Protein AF-A0A7J9XZF9-F1 (afdb_monomer_lite)

Sequence (138 aa):
MVGSVSACRDLGFVEVVVVLTISSGHSADYLTGAVAAGRENYYTSAVAAGEPPGRWYGRGAARLGLHGEVDSQVMAALYEHFLDPRDAAFGDPARWAEAPTLGHAGRRYQSEDEIYQAALGAEPDAGAERRAELRLEA

Foldseek 3Di:
DDDDDDDPDPPDDPPPPPQDDADADPDCCVVCVCQCVQPDPPDDDDDPGGDAFDFDDDPVCVVQVGGGGDDPLLSCLCRVLQFRSNDPCSVPPVCSVVGDGVHDDDDDDDDLVRQLVVVCVVVVVDDPVRSVVSSVVD

Radius of gyration: 24.39 Å; chains: 1; bounding box: 59×83×39 Å

pLDDT: mean 70.21, std 21.54, range [29.55, 95.62]

Secondary structure (DSSP, 8-state):
---------------------PPPPS-HHHHHHHHHTT---SS----SSPPPPPB--HHHHHHTT--SB--HHHHHHHHTS-B-TTSTTTT-GGGGGGSPBSSSPPP-PPPHHHHHHHHHHH-TT--HHHHHHHHHH-

Structure (mmCIF, N/CA/C/O backbone):
data_AF-A0A7J9XZF9-F1
#
_entry.id   AF-A0A7J9XZF9-F1
#
loop_
_atom_site.group_PDB
_atom_site.id
_atom_site.type_symbol
_atom_site.label_atom_id
_atom_site.label_alt_id
_atom_site.label_comp_id
_atom_site.label_asym_id
_atom_site.label_entity_id
_atom_site.label_seq_id
_atom_site.pdbx_PDB_ins_code
_atom_site.Cartn_x
_atom_site.Cartn_y
_atom_site.Cartn_z
_atom_site.occupancy
_atom_site.B_iso_or_equiv
_atom_site.auth_seq_id
_atom_site.auth_comp_id
_atom_site.auth_asym_id
_atom_site.auth_atom_id
_atom_site.pdbx_PDB_model_num
ATOM 1 N N . MET A 1 1 ? 32.513 -62.443 2.912 1.00 40.16 1 MET A N 1
ATOM 2 C CA . MET A 1 1 ? 33.383 -61.297 3.241 1.00 40.16 1 MET A CA 1
ATOM 3 C C . MET A 1 1 ? 33.482 -60.403 2.015 1.00 40.16 1 MET A C 1
ATOM 5 O O . MET A 1 1 ? 34.295 -60.699 1.163 1.00 40.16 1 MET A O 1
ATOM 9 N N . VAL A 1 2 ? 32.585 -59.421 1.889 1.00 37.00 2 VAL A N 1
ATOM 10 C CA . VAL A 1 2 ? 32.822 -58.009 1.518 1.00 37.00 2 VAL A CA 1
ATOM 11 C C . VAL A 1 2 ? 31.450 -57.335 1.465 1.00 37.00 2 VAL A C 1
ATOM 13 O O . VAL A 1 2 ? 30.577 -57.747 0.708 1.00 37.00 2 VAL A O 1
ATOM 16 N N . GLY A 1 3 ? 31.241 -56.364 2.352 1.00 29.55 3 GLY A N 1
ATOM 17 C CA . GLY A 1 3 ? 30.059 -55.514 2.359 1.00 29.55 3 GLY A CA 1
ATOM 18 C C . GLY A 1 3 ? 30.197 -54.375 1.353 1.00 29.55 3 GLY A C 1
ATOM 19 O O . GLY A 1 3 ? 31.303 -53.937 1.047 1.00 29.55 3 GLY A O 1
ATOM 20 N N . SER A 1 4 ? 29.062 -53.864 0.888 1.00 30.81 4 SER A N 1
ATOM 21 C CA . SER A 1 4 ? 28.971 -52.525 0.319 1.00 30.81 4 SER A CA 1
ATOM 22 C C . SER A 1 4 ? 27.698 -51.883 0.854 1.00 30.81 4 SER A C 1
ATOM 24 O O . SER A 1 4 ? 26.586 -52.256 0.490 1.00 30.81 4 SER A O 1
ATOM 26 N N . VAL A 1 5 ? 27.885 -50.972 1.805 1.00 35.41 5 VAL A N 1
ATOM 27 C CA . VAL A 1 5 ? 26.866 -50.028 2.255 1.00 35.41 5 VAL A CA 1
ATOM 28 C C . VAL A 1 5 ? 26.858 -48.913 1.216 1.00 35.41 5 VAL A C 1
ATOM 30 O O . VAL A 1 5 ? 27.825 -48.162 1.123 1.00 35.41 5 VAL A O 1
ATOM 33 N N . SER A 1 6 ? 25.794 -48.815 0.419 1.00 37.09 6 SER A N 1
ATOM 34 C CA . SER A 1 6 ? 25.558 -47.650 -0.434 1.00 37.09 6 SER A CA 1
ATOM 35 C C . SER A 1 6 ? 24.469 -46.803 0.210 1.00 37.09 6 SER A C 1
ATOM 37 O O . SER A 1 6 ? 23.284 -47.126 0.163 1.00 37.09 6 SER A O 1
ATOM 39 N N . ALA A 1 7 ? 24.909 -45.747 0.888 1.00 38.47 7 ALA A N 1
ATOM 40 C CA . ALA A 1 7 ? 24.057 -44.706 1.429 1.00 38.47 7 ALA A CA 1
ATOM 41 C C . ALA A 1 7 ? 23.523 -43.852 0.269 1.00 38.47 7 ALA A C 1
ATOM 43 O O . ALA A 1 7 ? 24.238 -42.998 -0.253 1.00 38.47 7 ALA A O 1
ATOM 44 N N . CYS A 1 8 ? 22.269 -44.067 -0.132 1.00 33.34 8 CYS A N 1
ATOM 45 C CA . CYS A 1 8 ? 21.554 -43.101 -0.959 1.00 33.34 8 CYS A CA 1
ATOM 46 C C . CYS A 1 8 ? 20.826 -42.140 -0.018 1.00 33.34 8 CYS A C 1
ATOM 48 O O . CYS A 1 8 ? 19.790 -42.441 0.562 1.00 33.34 8 CYS A O 1
ATOM 50 N N . ARG A 1 9 ? 21.502 -41.020 0.206 1.00 41.16 9 ARG A N 1
ATOM 51 C CA . ARG A 1 9 ? 21.155 -39.893 1.062 1.00 41.16 9 ARG A CA 1
ATOM 52 C C . ARG A 1 9 ? 19.819 -39.282 0.623 1.00 41.16 9 ARG A C 1
ATOM 54 O O . ARG A 1 9 ? 19.753 -38.686 -0.449 1.00 41.16 9 ARG A O 1
ATOM 61 N N . ASP A 1 10 ? 18.800 -39.408 1.472 1.00 39.22 10 ASP A N 1
ATOM 62 C CA . ASP A 1 10 ? 17.570 -38.612 1.431 1.00 39.22 10 ASP A CA 1
ATOM 63 C C . ASP A 1 10 ? 17.936 -37.121 1.461 1.00 39.22 10 ASP A C 1
ATOM 65 O O . ASP A 1 10 ? 18.289 -36.555 2.499 1.00 39.22 10 ASP A O 1
ATOM 69 N N . LEU A 1 11 ? 17.905 -36.471 0.299 1.00 43.31 11 LEU A N 1
ATOM 70 C CA . LEU A 1 11 ? 17.937 -35.018 0.207 1.00 43.31 11 LEU A CA 1
ATOM 71 C C . LEU A 1 11 ? 16.504 -34.524 0.383 1.00 43.31 11 LEU A C 1
ATOM 73 O O . LEU A 1 11 ? 15.761 -34.361 -0.581 1.00 43.31 11 LEU A O 1
ATOM 77 N N . GLY A 1 12 ? 16.131 -34.317 1.647 1.00 37.50 12 GLY A N 1
ATOM 78 C CA . GLY A 1 12 ? 14.919 -33.605 2.021 1.00 37.50 12 GLY A CA 1
ATOM 79 C C . GLY A 1 12 ? 14.898 -32.230 1.358 1.00 37.50 12 GLY A C 1
ATOM 80 O O . GLY A 1 12 ? 15.769 -31.390 1.594 1.00 37.50 12 GLY A O 1
ATOM 81 N N . PHE A 1 13 ? 13.904 -32.024 0.503 1.00 37.34 13 PHE A N 1
ATOM 82 C CA . PHE A 1 13 ? 13.544 -30.731 -0.049 1.00 37.34 13 PHE A CA 1
ATOM 83 C C . PHE A 1 13 ? 13.031 -29.875 1.114 1.00 37.34 13 PHE A C 1
ATOM 85 O O . PHE A 1 13 ? 11.895 -30.031 1.556 1.00 37.34 13 PHE A O 1
ATOM 92 N N . VAL A 1 14 ? 13.886 -29.023 1.682 1.00 37.69 14 VAL A N 1
ATOM 93 C CA . VAL A 1 14 ? 13.421 -28.000 2.620 1.00 37.69 14 VAL A CA 1
ATOM 94 C C . VAL A 1 14 ? 12.727 -26.947 1.771 1.00 37.69 14 VAL A C 1
ATOM 96 O O . VAL A 1 14 ? 13.377 -26.106 1.149 1.00 37.69 14 VAL A O 1
ATOM 99 N N . GLU A 1 15 ? 11.405 -27.035 1.695 1.00 42.75 15 GLU A N 1
ATOM 100 C CA . GLU A 1 15 ? 10.577 -25.956 1.185 1.00 42.75 15 GLU A CA 1
ATOM 101 C C . GLU A 1 15 ? 10.794 -24.746 2.100 1.00 42.75 15 GLU A C 1
ATOM 103 O O . GLU A 1 15 ? 10.305 -24.680 3.228 1.00 42.75 15 GLU A O 1
ATOM 108 N N . VAL A 1 16 ? 11.624 -23.805 1.650 1.00 40.88 16 VAL A N 1
ATOM 109 C CA . VAL A 1 16 ? 11.810 -22.538 2.350 1.00 40.88 16 VAL A CA 1
ATOM 110 C C . VAL A 1 16 ? 10.553 -21.716 2.101 1.00 40.88 16 VAL A C 1
ATOM 112 O O . VAL A 1 16 ? 10.472 -20.964 1.130 1.00 40.88 16 VAL A O 1
ATOM 115 N N . VAL A 1 17 ? 9.565 -21.868 2.982 1.00 40.59 17 VAL A N 1
ATOM 116 C CA . VAL A 1 17 ? 8.441 -20.939 3.078 1.00 40.59 17 VAL A CA 1
ATOM 117 C C . VAL A 1 17 ? 9.011 -19.617 3.578 1.00 40.59 17 VAL A C 1
ATOM 119 O O . VAL A 1 17 ? 9.233 -19.409 4.770 1.00 40.59 17 VAL A O 1
ATOM 122 N N . VAL A 1 18 ? 9.329 -18.726 2.642 1.00 43.00 18 VAL A N 1
ATOM 123 C CA . VAL A 1 18 ? 9.677 -17.346 2.971 1.00 43.00 18 VAL A CA 1
ATOM 124 C C . VAL A 1 18 ? 8.377 -16.659 3.374 1.00 43.00 18 VAL A C 1
ATOM 126 O O . VAL A 1 18 ? 7.573 -16.296 2.519 1.00 43.00 18 VAL A O 1
ATOM 129 N N . VAL A 1 19 ? 8.159 -16.502 4.678 1.00 48.56 19 VAL A N 1
ATOM 130 C CA . VAL A 1 19 ? 7.079 -15.656 5.193 1.00 48.56 19 VAL A CA 1
ATOM 131 C C . VAL A 1 19 ? 7.512 -14.206 4.991 1.00 48.56 19 VAL A C 1
ATOM 133 O O . VAL A 1 19 ? 8.344 -13.684 5.732 1.00 48.56 19 VAL A O 1
ATOM 136 N N . LEU A 1 20 ? 7.004 -13.582 3.929 1.00 46.97 20 LEU A N 1
ATOM 137 C CA . LEU A 1 20 ? 7.117 -12.144 3.709 1.00 46.97 20 LEU A CA 1
ATOM 138 C C . LEU A 1 20 ? 5.956 -11.460 4.433 1.00 46.97 20 LEU A C 1
ATOM 140 O O . LEU A 1 20 ? 4.799 -11.819 4.224 1.00 46.97 20 LEU A O 1
ATOM 144 N N . THR A 1 21 ? 6.276 -10.476 5.268 1.00 41.69 21 THR A N 1
ATOM 145 C CA . THR A 1 21 ? 5.291 -9.612 5.926 1.00 41.69 21 THR A CA 1
ATOM 146 C C . THR A 1 21 ? 5.485 -8.202 5.395 1.00 41.69 21 THR A C 1
ATOM 148 O O . THR A 1 21 ? 6.565 -7.631 5.550 1.00 41.69 21 THR A O 1
ATOM 151 N N . ILE A 1 22 ? 4.453 -7.648 4.765 1.00 52.31 22 ILE A N 1
ATOM 152 C CA . ILE A 1 22 ? 4.395 -6.236 4.386 1.00 52.31 22 ILE A CA 1
ATOM 153 C C . ILE A 1 22 ? 3.518 -5.537 5.426 1.00 52.31 22 ILE A C 1
ATOM 155 O O . ILE A 1 22 ? 2.395 -5.964 5.683 1.00 52.31 22 ILE A O 1
ATOM 159 N N . SER A 1 23 ? 4.050 -4.490 6.051 1.00 42.62 23 SER A N 1
ATOM 160 C CA . SER A 1 23 ? 3.309 -3.642 6.989 1.00 42.62 23 SER A CA 1
ATOM 161 C C . SER A 1 23 ? 2.883 -2.361 6.280 1.00 42.62 23 SER A C 1
ATOM 163 O O . SER A 1 23 ? 3.685 -1.774 5.555 1.00 42.62 23 SER A O 1
ATOM 165 N N . SER A 1 24 ? 1.654 -1.904 6.513 1.00 46.62 24 SER A N 1
ATOM 166 C CA . SER A 1 24 ? 1.180 -0.603 6.034 1.00 46.62 24 SER A CA 1
ATOM 167 C C . SER A 1 24 ? 1.862 0.539 6.801 1.00 46.62 24 SER A C 1
ATOM 169 O O . SER A 1 24 ? 1.830 0.563 8.033 1.00 46.62 24 SER A O 1
ATOM 171 N N . GLY A 1 25 ? 2.459 1.488 6.080 1.00 49.25 25 GLY A N 1
ATOM 172 C CA . GLY A 1 25 ? 2.651 2.867 6.550 1.00 49.25 25 GLY A CA 1
ATOM 173 C C . GLY A 1 25 ? 1.472 3.732 6.093 1.00 49.25 25 GLY A C 1
ATOM 174 O O . GLY A 1 25 ? 0.704 3.276 5.247 1.00 49.25 25 GLY A O 1
ATOM 175 N N . HIS A 1 26 ? 1.304 4.938 6.656 1.00 46.56 26 HIS A N 1
ATOM 176 C CA . HIS A 1 26 ? 0.289 5.913 6.211 1.0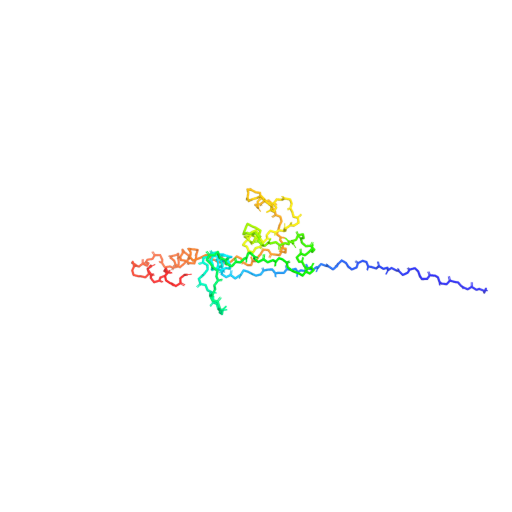0 46.56 26 HIS A CA 1
ATOM 177 C C . HIS A 1 26 ? 0.245 5.958 4.678 1.00 46.56 26 HIS A C 1
ATOM 179 O O . HIS A 1 26 ? 1.314 6.121 4.102 1.00 46.56 26 HIS A O 1
ATOM 185 N N . SER A 1 27 ? -0.950 5.718 4.111 1.00 48.53 27 SER A N 1
ATOM 186 C CA . SER A 1 27 ? -1.357 5.662 2.687 1.00 48.53 27 SER A CA 1
ATOM 187 C C . SER A 1 27 ? -0.243 5.636 1.624 1.00 48.53 27 SER A C 1
ATOM 189 O O . SER A 1 27 ? 0.661 6.467 1.626 1.00 48.53 27 SER A O 1
ATOM 191 N N . ALA A 1 28 ? -0.331 4.765 0.607 1.00 53.59 28 ALA A N 1
ATOM 192 C CA . ALA A 1 28 ? 0.653 4.795 -0.486 1.00 53.59 28 ALA A CA 1
ATOM 193 C C . ALA A 1 28 ? 0.691 6.169 -1.193 1.00 53.59 28 ALA A C 1
ATOM 195 O O . ALA A 1 28 ? 1.744 6.561 -1.694 1.00 53.59 28 ALA A O 1
ATOM 196 N N . ASP A 1 29 ? -0.402 6.936 -1.113 1.00 53.88 29 ASP A N 1
ATOM 197 C CA . ASP A 1 29 ? -0.494 8.358 -1.471 1.00 53.88 29 ASP A CA 1
ATOM 198 C C . ASP A 1 29 ? 0.559 9.263 -0.810 1.00 53.88 29 ASP A C 1
ATOM 200 O O . ASP A 1 29 ? 0.971 10.250 -1.413 1.00 53.88 29 ASP A O 1
ATOM 204 N N . TYR A 1 30 ? 1.060 8.956 0.388 1.00 45.75 30 TYR A N 1
ATOM 205 C CA . TYR A 1 30 ? 2.180 9.702 0.971 1.00 45.75 30 TYR A CA 1
ATOM 206 C C . TYR A 1 30 ? 3.486 9.482 0.182 1.00 45.75 30 TYR A C 1
ATOM 208 O O . TYR A 1 30 ? 4.294 10.398 0.043 1.00 45.75 30 TYR A O 1
ATOM 216 N N . LEU A 1 31 ? 3.674 8.291 -0.401 1.00 52.25 31 LEU A N 1
ATOM 217 C CA . LEU A 1 31 ? 4.844 7.946 -1.218 1.00 52.25 31 LEU A CA 1
ATOM 218 C C . LEU A 1 31 ? 4.679 8.326 -2.694 1.00 52.25 31 LEU A C 1
ATOM 220 O O . LEU A 1 31 ? 5.668 8.642 -3.348 1.00 52.25 31 LEU A O 1
ATOM 224 N N . THR A 1 32 ? 3.463 8.297 -3.239 1.00 55.59 32 THR A N 1
ATOM 225 C CA . THR A 1 32 ? 3.196 8.613 -4.653 1.00 55.59 32 THR A CA 1
ATOM 226 C C . THR A 1 32 ? 2.733 10.053 -4.852 1.00 55.59 32 THR A C 1
ATOM 228 O O . THR A 1 32 ? 3.136 10.684 -5.824 1.00 55.59 32 THR A O 1
ATOM 231 N N . GLY A 1 33 ? 1.956 10.618 -3.930 1.00 50.12 33 GLY A N 1
ATOM 232 C CA . GLY A 1 33 ? 1.429 11.982 -3.992 1.00 50.12 33 GLY A CA 1
ATOM 233 C C . GLY A 1 33 ? 2.488 13.056 -3.742 1.00 50.12 33 GLY A C 1
ATOM 234 O O . GLY A 1 33 ? 2.530 14.049 -4.469 1.00 50.12 33 GLY A O 1
ATOM 235 N N . ALA A 1 34 ? 3.404 12.843 -2.789 1.00 47.78 34 ALA A N 1
ATOM 23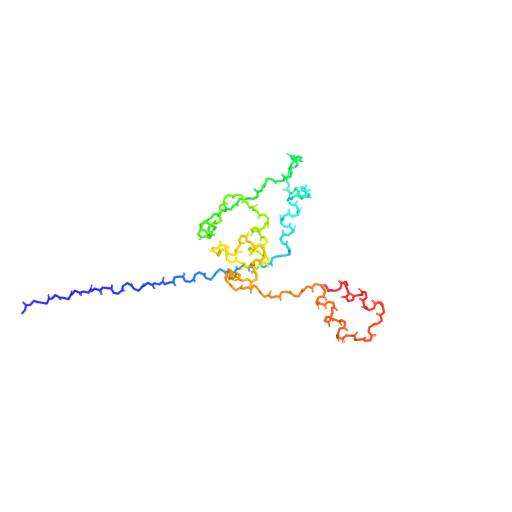6 C CA . ALA A 1 34 ? 4.522 13.765 -2.544 1.00 47.78 34 ALA A CA 1
ATOM 237 C C . ALA A 1 34 ? 5.532 13.788 -3.712 1.00 47.78 34 ALA A C 1
ATOM 239 O O . ALA A 1 34 ? 6.081 14.842 -4.048 1.00 47.78 34 ALA A O 1
ATOM 240 N N . VAL A 1 35 ? 5.715 12.639 -4.375 1.00 47.75 35 VAL A N 1
ATOM 241 C CA . VAL A 1 35 ? 6.611 12.441 -5.528 1.00 47.75 35 VAL A CA 1
ATOM 242 C C . VAL A 1 35 ? 5.970 12.959 -6.825 1.00 47.75 35 VAL A C 1
ATOM 244 O O . VAL A 1 35 ? 6.625 13.658 -7.597 1.00 47.75 35 VAL A O 1
ATOM 247 N N . ALA A 1 36 ? 4.670 12.721 -7.034 1.00 45.44 36 ALA A N 1
ATOM 248 C CA . ALA A 1 36 ? 3.934 13.204 -8.205 1.00 45.44 36 ALA A CA 1
ATOM 249 C C . ALA A 1 36 ? 3.713 14.728 -8.193 1.00 45.44 36 ALA A C 1
ATOM 251 O O . ALA A 1 36 ? 3.665 15.348 -9.255 1.00 45.44 36 ALA A O 1
ATOM 252 N N . ALA A 1 37 ? 3.608 15.344 -7.009 1.00 45.81 37 ALA A N 1
ATOM 253 C CA . ALA A 1 37 ? 3.403 16.786 -6.854 1.00 45.81 37 ALA A CA 1
ATOM 254 C C . ALA A 1 37 ? 4.699 17.594 -6.627 1.00 45.81 37 ALA A C 1
ATOM 256 O O . ALA A 1 37 ? 4.626 18.812 -6.452 1.00 45.81 37 ALA A O 1
ATOM 257 N N . GLY A 1 38 ? 5.875 16.949 -6.621 1.00 48.03 38 GLY A N 1
ATOM 258 C CA . GLY A 1 38 ? 7.183 17.618 -6.559 1.00 48.03 38 GLY A CA 1
ATOM 259 C C . GLY A 1 38 ? 7.391 18.519 -5.337 1.00 48.03 38 GLY A C 1
ATOM 260 O O . GLY A 1 38 ? 8.067 19.545 -5.443 1.00 48.03 38 GLY A O 1
ATOM 261 N N . ARG A 1 39 ? 6.772 18.201 -4.190 1.00 43.84 39 ARG A N 1
ATOM 262 C CA . ARG A 1 39 ? 6.688 19.140 -3.058 1.00 43.84 39 ARG A CA 1
ATOM 263 C C . ARG A 1 39 ? 7.525 18.806 -1.831 1.00 43.84 39 ARG A C 1
ATOM 265 O O . ARG A 1 39 ? 7.469 19.574 -0.876 1.00 43.84 39 ARG A O 1
ATOM 272 N N . GLU A 1 40 ? 8.364 17.772 -1.877 1.00 46.12 40 GLU A N 1
ATOM 273 C CA . GLU A 1 40 ? 9.287 17.443 -0.781 1.00 46.12 40 GLU A CA 1
ATOM 274 C C . GLU A 1 40 ? 10.697 17.122 -1.302 1.00 46.12 40 GLU A C 1
ATOM 276 O O . GLU A 1 40 ? 11.197 16.006 -1.208 1.00 46.12 40 GLU A O 1
ATOM 281 N N . ASN A 1 41 ? 11.361 18.148 -1.843 1.00 42.28 41 ASN A N 1
ATOM 282 C CA . ASN A 1 41 ? 12.795 18.125 -2.138 1.00 42.28 41 ASN A CA 1
ATOM 283 C C . ASN A 1 41 ? 13.597 18.222 -0.833 1.00 42.28 41 ASN A C 1
ATOM 285 O O . ASN A 1 41 ? 14.072 19.302 -0.463 1.00 42.28 41 ASN A O 1
ATOM 289 N N . TYR A 1 42 ? 13.801 17.106 -0.138 1.00 46.44 42 TYR A N 1
ATOM 290 C CA . TYR A 1 42 ? 14.916 17.028 0.801 1.00 46.44 42 TYR A CA 1
ATOM 291 C C . TYR A 1 42 ? 16.202 16.866 -0.018 1.00 46.44 42 TYR A C 1
ATOM 293 O O . TYR A 1 42 ? 16.630 15.760 -0.325 1.00 46.44 42 TYR A O 1
ATOM 301 N N . TYR A 1 43 ? 16.785 18.026 -0.345 1.00 38.59 43 TYR A N 1
ATOM 302 C CA . TYR A 1 43 ? 18.024 18.284 -1.090 1.00 38.59 43 TYR A CA 1
ATOM 303 C C . TYR A 1 43 ? 17.870 18.378 -2.623 1.00 38.59 43 TYR A C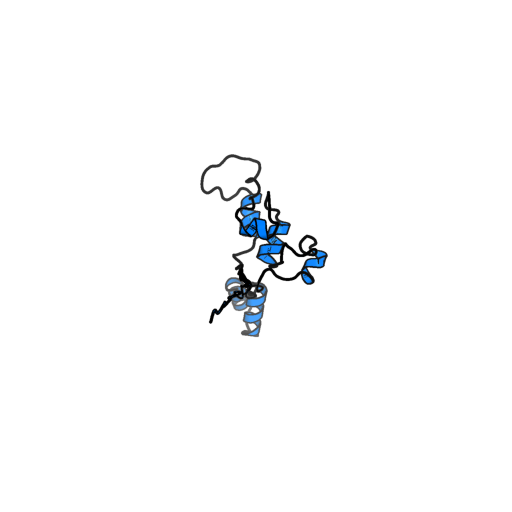 1
ATOM 305 O O . TYR A 1 43 ? 17.713 17.392 -3.326 1.00 38.59 43 TYR A O 1
ATOM 313 N N . THR A 1 44 ? 18.031 19.608 -3.129 1.00 42.53 44 THR A N 1
ATOM 314 C CA . THR A 1 44 ? 18.184 20.043 -4.538 1.00 42.53 44 THR A CA 1
ATOM 315 C C . THR A 1 44 ? 16.947 20.089 -5.443 1.00 42.53 44 THR A C 1
ATOM 317 O O . THR A 1 44 ? 16.593 19.153 -6.141 1.00 42.53 44 THR A O 1
ATOM 320 N N . SER A 1 45 ? 16.375 21.291 -5.531 1.00 45.12 45 SER A N 1
ATOM 321 C CA . SER A 1 45 ? 15.498 21.750 -6.607 1.00 45.12 45 SER A CA 1
ATOM 322 C C . SER A 1 45 ? 16.197 21.703 -7.973 1.00 45.12 45 SER A C 1
ATOM 324 O O . SER A 1 45 ? 17.200 22.396 -8.137 1.00 45.12 45 SER A O 1
ATOM 326 N N . ALA A 1 46 ? 15.640 20.969 -8.946 1.00 44.62 46 ALA A N 1
ATOM 327 C CA . ALA A 1 46 ? 15.442 21.416 -10.339 1.00 44.62 46 ALA A CA 1
ATOM 328 C C . ALA A 1 46 ? 14.966 20.276 -11.263 1.00 44.62 46 ALA A C 1
ATOM 330 O O . ALA A 1 46 ? 15.751 19.753 -12.048 1.00 44.62 46 ALA A O 1
ATOM 331 N N . VAL A 1 47 ? 13.664 19.982 -11.283 1.00 41.72 47 VAL A N 1
ATOM 332 C CA . VAL A 1 47 ? 12.985 19.609 -12.535 1.00 41.72 47 VAL A CA 1
ATOM 333 C C . VAL A 1 47 ? 11.502 19.974 -12.443 1.00 41.72 47 VAL A C 1
ATOM 335 O O . VAL A 1 47 ? 10.831 19.691 -11.461 1.00 41.72 47 VAL A O 1
ATOM 338 N N . ALA A 1 48 ? 11.004 20.678 -13.462 1.00 46.44 48 ALA A N 1
ATOM 339 C CA . ALA A 1 48 ? 9.594 21.057 -13.611 1.00 46.44 48 ALA A CA 1
ATOM 340 C C . ALA A 1 48 ? 8.704 19.881 -14.071 1.00 46.44 48 ALA A C 1
ATOM 342 O O . ALA A 1 48 ? 7.488 20.020 -14.170 1.00 46.44 48 ALA A O 1
ATOM 343 N N . ALA A 1 49 ? 9.317 18.734 -14.363 1.00 53.53 49 ALA A N 1
ATOM 344 C CA . ALA A 1 49 ? 8.671 17.435 -14.413 1.00 53.53 49 ALA A CA 1
ATOM 345 C C . ALA A 1 49 ? 8.912 16.799 -13.041 1.00 53.53 49 ALA A C 1
ATOM 347 O O . ALA A 1 49 ? 10.048 16.845 -12.584 1.00 53.53 49 ALA A O 1
ATOM 348 N N . GLY A 1 50 ? 7.885 16.283 -12.365 1.00 57.41 50 GLY A N 1
ATOM 349 C CA . GLY A 1 50 ? 8.050 15.630 -11.061 1.00 57.41 50 GLY A CA 1
ATOM 350 C C . GLY A 1 50 ? 9.175 14.584 -11.043 1.00 57.41 50 GLY A C 1
ATOM 351 O O . GLY A 1 50 ? 9.692 14.185 -12.089 1.00 57.41 50 GLY A O 1
ATOM 352 N N . GLU A 1 51 ? 9.561 14.153 -9.845 1.00 56.81 51 GLU A N 1
ATOM 353 C CA . GLU A 1 51 ? 10.591 13.126 -9.666 1.00 56.81 51 GLU A CA 1
ATOM 354 C C . GLU A 1 51 ? 10.322 11.917 -10.588 1.00 56.81 51 GLU A C 1
ATOM 356 O O . GLU A 1 51 ? 9.168 11.488 -10.722 1.00 56.81 51 GLU A O 1
ATOM 361 N N . PRO A 1 52 ? 11.353 11.375 -11.267 1.00 65.19 52 PRO A N 1
ATOM 362 C CA . PRO A 1 52 ? 11.174 10.220 -12.134 1.00 65.19 52 PRO A CA 1
ATOM 363 C C . PRO A 1 52 ? 10.594 9.045 -11.334 1.00 65.19 52 PRO A C 1
ATOM 365 O O . PRO A 1 52 ? 10.896 8.902 -10.145 1.00 65.19 52 PRO A O 1
ATOM 368 N N . PRO A 1 53 ? 9.788 8.171 -11.968 1.00 76.19 53 PRO A N 1
ATOM 369 C CA . PRO A 1 53 ? 9.187 7.047 -11.270 1.00 76.19 53 PRO A CA 1
ATOM 370 C C . PRO A 1 53 ? 10.272 6.187 -10.621 1.00 76.19 53 PRO A C 1
ATOM 372 O O . PRO A 1 53 ? 11.341 5.939 -11.197 1.00 76.19 53 PRO A O 1
ATOM 375 N N . GLY A 1 54 ? 9.979 5.719 -9.406 1.00 83.94 54 GLY A N 1
ATOM 376 C CA . GLY A 1 54 ? 10.836 4.776 -8.699 1.00 83.94 54 GLY A CA 1
ATOM 377 C C . GLY A 1 54 ? 11.104 3.530 -9.545 1.00 83.94 54 GLY A C 1
ATOM 378 O O . GLY A 1 54 ? 10.423 3.263 -10.533 1.00 83.94 54 GLY A O 1
ATOM 379 N N . ARG A 1 55 ? 12.105 2.734 -9.168 1.00 92.00 55 ARG A N 1
ATOM 380 C CA . ARG A 1 55 ? 12.413 1.473 -9.857 1.00 92.00 55 ARG A CA 1
ATOM 381 C C . ARG A 1 55 ? 12.415 0.303 -8.888 1.00 92.00 55 ARG A C 1
ATOM 383 O O . ARG A 1 55 ? 12.850 0.437 -7.745 1.00 92.00 55 ARG A O 1
ATOM 390 N N . TRP A 1 56 ? 11.970 -0.852 -9.370 1.00 91.31 56 TRP A N 1
ATOM 391 C CA . TRP A 1 56 ? 12.034 -2.102 -8.623 1.00 91.31 56 TRP A CA 1
ATOM 392 C C . TRP A 1 56 ? 13.469 -2.628 -8.576 1.00 91.31 56 TRP A C 1
ATOM 394 O O . TRP A 1 56 ? 14.117 -2.804 -9.609 1.00 91.31 56 TRP A O 1
ATOM 404 N N . TYR A 1 57 ? 13.954 -2.929 -7.370 1.00 89.56 57 TYR A N 1
ATOM 405 C CA . TYR A 1 57 ? 15.297 -3.463 -7.152 1.00 89.56 57 TYR A CA 1
ATOM 406 C C . TYR A 1 57 ? 15.297 -4.685 -6.234 1.00 89.56 57 TYR A C 1
ATOM 408 O O . TYR A 1 57 ? 14.424 -4.888 -5.392 1.00 89.56 57 TYR A O 1
ATOM 416 N N . GLY A 1 58 ? 16.356 -5.484 -6.371 1.00 89.81 58 GLY A N 1
ATOM 417 C CA . GLY A 1 58 ? 16.636 -6.617 -5.501 1.00 89.81 58 GLY A CA 1
ATOM 418 C C . GLY A 1 58 ? 16.042 -7.940 -5.982 1.00 89.81 58 GLY A C 1
ATOM 419 O O . GLY A 1 58 ? 15.139 -8.018 -6.812 1.00 89.81 58 GLY A O 1
ATOM 420 N N . ARG A 1 59 ? 16.580 -9.032 -5.428 1.00 90.44 59 ARG A N 1
ATOM 421 C CA . ARG A 1 59 ? 16.186 -10.401 -5.803 1.00 90.44 59 ARG A CA 1
ATOM 422 C C . ARG A 1 59 ? 14.746 -10.738 -5.409 1.00 90.44 59 ARG A C 1
ATOM 424 O O . ARG A 1 59 ? 14.156 -11.610 -6.033 1.00 90.44 59 ARG A O 1
ATOM 431 N N . GLY A 1 60 ? 14.203 -10.073 -4.387 1.00 85.94 60 GLY A N 1
ATOM 432 C CA . GLY A 1 60 ? 12.808 -10.227 -3.970 1.00 85.94 60 GLY A CA 1
ATOM 433 C C . GLY A 1 60 ? 11.839 -9.719 -5.036 1.00 85.94 60 GLY A C 1
ATOM 434 O O . GLY A 1 60 ? 10.997 -10.487 -5.484 1.00 85.94 60 GLY A O 1
ATOM 435 N N . ALA A 1 61 ? 12.040 -8.487 -5.516 1.00 90.44 61 ALA A N 1
ATOM 436 C CA . ALA A 1 61 ? 11.251 -7.910 -6.604 1.00 90.44 61 ALA A CA 1
ATOM 437 C C . ALA A 1 61 ? 11.301 -8.793 -7.860 1.00 90.44 61 ALA A C 1
ATOM 439 O O . ALA A 1 61 ? 10.264 -9.194 -8.378 1.00 90.44 61 ALA A O 1
ATOM 440 N N . ALA A 1 62 ? 12.501 -9.230 -8.254 1.00 90.81 62 ALA A N 1
ATOM 441 C CA . ALA A 1 62 ? 12.658 -10.109 -9.409 1.00 90.81 62 ALA A CA 1
ATOM 442 C C . ALA A 1 62 ? 11.936 -11.463 -9.260 1.00 90.81 62 ALA A C 1
ATOM 444 O O . ALA A 1 62 ? 11.383 -11.977 -10.226 1.00 90.81 62 ALA A O 1
ATOM 445 N N . ARG A 1 63 ? 11.913 -12.053 -8.057 1.00 91.12 63 ARG A N 1
ATOM 446 C CA . ARG A 1 63 ? 11.177 -13.305 -7.792 1.00 91.12 63 ARG A CA 1
ATOM 447 C C . ARG A 1 63 ? 9.659 -13.132 -7.829 1.00 91.12 63 ARG A C 1
ATOM 449 O O . ARG A 1 63 ? 8.954 -14.110 -8.049 1.00 91.12 63 ARG A O 1
ATOM 456 N N . LEU A 1 64 ? 9.179 -11.917 -7.593 1.00 91.00 64 LEU A N 1
ATOM 457 C CA . LEU A 1 64 ? 7.770 -11.543 -7.642 1.00 91.00 64 LEU A CA 1
ATOM 458 C C . LEU A 1 64 ? 7.341 -11.031 -9.027 1.00 91.00 64 LEU A C 1
ATOM 460 O O . LEU A 1 64 ? 6.197 -10.632 -9.187 1.00 91.00 64 LEU A O 1
ATOM 464 N N . GLY A 1 65 ? 8.239 -11.038 -10.021 1.00 93.06 65 GLY A N 1
ATOM 465 C CA . GLY A 1 65 ? 7.961 -10.515 -11.363 1.00 93.06 65 GLY A CA 1
ATOM 466 C C . GLY A 1 65 ? 7.938 -8.985 -11.447 1.00 93.06 65 GLY A C 1
ATOM 467 O O . GLY A 1 65 ? 7.501 -8.433 -12.452 1.00 93.06 65 GLY A O 1
ATOM 468 N N . LEU A 1 66 ? 8.418 -8.291 -10.412 1.00 93.12 66 LEU A N 1
ATOM 469 C CA . LEU A 1 66 ? 8.458 -6.833 -10.348 1.00 93.12 66 LEU A CA 1
ATOM 470 C C . LEU A 1 66 ? 9.776 -6.323 -10.934 1.00 93.12 66 LEU A C 1
ATOM 472 O O . LEU A 1 66 ? 10.864 -6.595 -10.411 1.00 93.12 66 LEU A O 1
ATOM 476 N N . HIS A 1 67 ? 9.673 -5.572 -12.028 1.00 93.50 67 HIS A N 1
ATOM 477 C CA . HIS A 1 67 ? 10.810 -5.070 -12.790 1.00 93.50 67 HIS A CA 1
ATOM 478 C C . HIS A 1 67 ? 10.535 -3.670 -13.328 1.00 93.50 67 HIS A C 1
ATOM 480 O O . HIS A 1 67 ? 9.392 -3.297 -13.562 1.00 93.50 67 HIS A O 1
ATOM 486 N N . GLY A 1 68 ? 11.604 -2.925 -13.603 1.00 92.06 68 GLY A N 1
ATOM 487 C CA . GLY A 1 68 ? 11.489 -1.637 -14.275 1.00 92.06 68 GLY A CA 1
ATOM 488 C C . GLY A 1 68 ? 10.947 -0.551 -13.356 1.00 92.06 68 GLY A C 1
ATOM 489 O O . GLY A 1 68 ? 11.369 -0.449 -12.205 1.00 92.06 68 GLY A O 1
ATOM 490 N N . GLU A 1 69 ? 10.093 0.301 -13.910 1.00 93.12 69 GLU A N 1
ATOM 491 C CA . GLU A 1 69 ? 9.525 1.454 -13.215 1.00 93.12 69 GLU A CA 1
ATOM 492 C C . GLU A 1 69 ? 8.361 1.038 -12.315 1.00 93.12 69 GLU A C 1
ATOM 494 O O . GLU A 1 69 ? 7.648 0.068 -12.575 1.00 93.12 69 GLU A O 1
ATOM 499 N N . VAL A 1 70 ? 8.217 1.759 -11.211 1.00 86.00 70 VAL A N 1
ATOM 500 C CA . VAL A 1 70 ? 7.154 1.578 -10.236 1.00 86.00 70 VAL A CA 1
ATOM 501 C C . VAL A 1 70 ? 5.904 2.265 -10.769 1.00 86.00 70 VAL A C 1
ATOM 503 O O . VAL A 1 70 ? 5.866 3.485 -10.908 1.00 86.00 70 VAL A O 1
ATOM 506 N N . ASP A 1 71 ? 4.891 1.458 -11.056 1.00 87.81 71 ASP A N 1
ATOM 507 C CA . ASP A 1 71 ? 3.560 1.909 -11.439 1.00 87.81 71 ASP A CA 1
ATOM 508 C C . ASP A 1 71 ? 2.675 2.114 -10.195 1.00 87.81 71 ASP A C 1
ATOM 510 O O . ASP A 1 71 ? 2.770 1.361 -9.219 1.00 87.81 71 ASP A O 1
ATOM 514 N N . SER A 1 72 ? 1.817 3.137 -10.211 1.00 82.62 72 SER A N 1
ATOM 515 C CA . SER A 1 72 ? 0.981 3.495 -9.058 1.00 82.62 72 SER A CA 1
ATOM 516 C C . SER A 1 72 ? -0.085 2.444 -8.742 1.00 82.62 72 SER A C 1
ATOM 518 O O . SER A 1 72 ? -0.341 2.187 -7.566 1.00 82.62 72 SER A O 1
ATOM 520 N N . GLN A 1 73 ? -0.661 1.782 -9.750 1.00 87.44 73 GLN A N 1
ATOM 521 C CA . GLN A 1 73 ? -1.614 0.692 -9.537 1.00 87.44 73 GLN A CA 1
ATOM 522 C C . GLN A 1 73 ? -0.909 -0.516 -8.918 1.00 87.44 73 GLN A C 1
ATOM 524 O O . GLN A 1 73 ? -1.430 -1.117 -7.981 1.00 87.44 73 GLN A O 1
ATOM 529 N N . VAL A 1 74 ? 0.290 -0.851 -9.402 1.00 89.31 74 VAL A N 1
ATOM 530 C CA . VAL A 1 74 ? 1.111 -1.930 -8.825 1.00 89.31 74 VAL A CA 1
ATOM 531 C C . VAL A 1 74 ? 1.455 -1.631 -7.362 1.00 89.31 74 VAL A C 1
ATOM 533 O O . VAL A 1 74 ? 1.414 -2.533 -6.525 1.00 89.31 74 VAL A O 1
ATOM 536 N N . MET A 1 75 ? 1.749 -0.369 -7.031 1.00 85.56 75 MET A N 1
ATOM 537 C CA . MET A 1 75 ? 1.981 0.059 -5.648 1.00 85.56 75 MET A CA 1
ATOM 538 C C . MET A 1 75 ? 0.744 -0.105 -4.768 1.00 85.56 75 MET A C 1
ATOM 540 O O . MET A 1 75 ? 0.859 -0.689 -3.691 1.00 85.56 75 MET A O 1
ATOM 544 N N . ALA A 1 76 ? -0.423 0.354 -5.224 1.00 85.12 76 ALA A N 1
ATOM 545 C CA . ALA A 1 76 ? -1.677 0.201 -4.486 1.00 85.12 76 ALA A CA 1
ATOM 546 C C . ALA A 1 76 ? -2.023 -1.284 -4.272 1.00 85.12 76 ALA A C 1
ATOM 548 O O . ALA A 1 76 ? -2.282 -1.721 -3.150 1.00 85.12 76 ALA A O 1
ATOM 549 N N . ALA A 1 77 ? -1.918 -2.100 -5.325 1.00 89.31 77 ALA A N 1
ATOM 550 C CA . ALA A 1 77 ? -2.160 -3.538 -5.259 1.00 89.31 77 ALA A CA 1
ATOM 551 C C . ALA A 1 77 ? -1.276 -4.237 -4.207 1.00 89.31 77 ALA A C 1
ATOM 553 O O . ALA A 1 77 ? -1.764 -5.065 -3.440 1.00 89.31 77 ALA A O 1
ATOM 554 N N . LEU A 1 78 ? 0.016 -3.892 -4.134 1.00 89.06 78 LEU A N 1
ATOM 555 C CA . LEU A 1 78 ? 0.968 -4.514 -3.205 1.00 89.06 78 LEU A CA 1
ATOM 556 C C . LEU A 1 78 ? 0.862 -4.004 -1.770 1.00 89.06 78 LEU A C 1
ATOM 558 O O . LEU A 1 78 ? 0.943 -4.800 -0.836 1.00 89.06 78 LEU A O 1
ATOM 562 N N . TYR A 1 79 ? 0.759 -2.690 -1.583 1.00 81.06 79 TYR A N 1
ATOM 563 C CA . TYR A 1 79 ? 0.933 -2.068 -0.268 1.00 81.06 79 TYR A CA 1
ATOM 564 C C . TYR A 1 79 ? -0.380 -1.704 0.420 1.00 81.06 79 TYR A C 1
ATOM 566 O O . TYR A 1 79 ? -0.400 -1.620 1.647 1.00 81.06 79 TYR A O 1
ATOM 574 N N . GLU A 1 80 ? -1.464 -1.529 -0.334 1.00 82.44 80 GLU A N 1
ATOM 575 C CA . GLU A 1 80 ? -2.789 -1.241 0.227 1.00 82.44 80 GLU A CA 1
ATOM 576 C C . GLU A 1 80 ? -3.653 -2.502 0.271 1.00 82.44 80 GLU A C 1
ATOM 578 O O . GLU A 1 80 ? -4.300 -2.785 1.278 1.00 82.44 80 GLU A O 1
ATOM 583 N N . HIS A 1 81 ? -3.616 -3.296 -0.802 1.00 84.38 81 HIS A N 1
ATOM 584 C CA . HIS A 1 81 ? -4.440 -4.499 -0.935 1.00 84.38 81 HIS A CA 1
ATOM 585 C C . HIS A 1 81 ? -3.696 -5.803 -0.626 1.00 84.38 81 HIS A C 1
ATOM 587 O O . HIS A 1 81 ? -4.330 -6.851 -0.508 1.00 84.38 81 HIS A O 1
ATOM 593 N N . PHE A 1 82 ? -2.373 -5.746 -0.442 1.00 89.81 82 PHE A N 1
ATOM 594 C CA . PHE A 1 82 ? -1.525 -6.903 -0.144 1.00 89.81 82 PHE A CA 1
ATOM 595 C C . PHE A 1 82 ? -1.659 -8.037 -1.162 1.00 89.81 82 PHE A C 1
ATOM 597 O O . PHE A 1 82 ? -1.546 -9.192 -0.778 1.00 89.81 82 PHE A O 1
ATOM 604 N N . LEU A 1 83 ? -1.930 -7.753 -2.434 1.00 92.00 83 LEU A N 1
ATOM 605 C CA . LEU A 1 83 ? -2.187 -8.780 -3.447 1.00 92.00 83 LEU A CA 1
ATOM 606 C C . LEU A 1 83 ? -0.884 -9.430 -3.914 1.00 92.00 83 LEU A C 1
ATOM 608 O O . LEU A 1 83 ? 0.158 -8.777 -3.993 1.00 92.00 83 LEU A O 1
ATOM 612 N N . ASP A 1 84 ? -0.937 -10.720 -4.240 1.00 93.50 84 ASP A N 1
ATOM 613 C CA . ASP A 1 84 ? 0.208 -11.431 -4.803 1.00 93.50 84 ASP A CA 1
ATOM 614 C C . ASP A 1 84 ? 0.445 -11.012 -6.267 1.00 93.50 84 ASP A C 1
ATOM 616 O O . ASP A 1 84 ? -0.385 -11.320 -7.124 1.00 93.50 84 ASP A O 1
ATOM 620 N N . PRO A 1 85 ? 1.583 -10.369 -6.599 1.00 93.69 85 PRO A N 1
ATOM 621 C CA . PRO A 1 85 ? 1.894 -9.917 -7.960 1.00 93.69 85 PRO A CA 1
ATOM 622 C C . PRO A 1 85 ? 2.079 -11.053 -8.967 1.00 93.69 85 PRO A C 1
ATOM 624 O O . PRO A 1 85 ? 2.182 -10.811 -10.168 1.00 93.69 85 PRO A O 1
ATOM 627 N N . ARG A 1 86 ? 2.129 -12.300 -8.492 1.00 93.31 86 ARG A N 1
ATOM 628 C CA . ARG A 1 86 ? 2.213 -13.496 -9.333 1.00 93.31 86 ARG A CA 1
ATOM 629 C C . ARG A 1 86 ? 0.839 -13.996 -9.778 1.00 93.31 86 ARG A C 1
ATOM 631 O O . ARG A 1 86 ? 0.784 -14.882 -10.629 1.00 93.31 86 ARG A O 1
ATOM 638 N N . ASP A 1 87 ? -0.245 -13.472 -9.208 1.00 94.31 87 ASP A N 1
ATOM 639 C CA . ASP A 1 87 ? -1.604 -13.854 -9.577 1.00 94.31 87 ASP A CA 1
ATOM 640 C C . ASP A 1 87 ? -2.091 -13.107 -10.827 1.00 94.31 87 ASP A C 1
ATOM 642 O O . ASP A 1 87 ? -1.800 -11.930 -11.036 1.00 94.31 87 ASP A O 1
ATOM 646 N N . ALA A 1 88 ? -2.872 -13.784 -11.670 1.00 93.75 88 ALA A N 1
ATOM 647 C CA . ALA A 1 88 ? -3.394 -13.201 -12.904 1.00 93.75 88 ALA A CA 1
ATOM 648 C C . ALA A 1 88 ? -4.398 -12.059 -12.661 1.00 93.75 88 ALA A C 1
ATOM 650 O O . ALA A 1 88 ? -4.546 -11.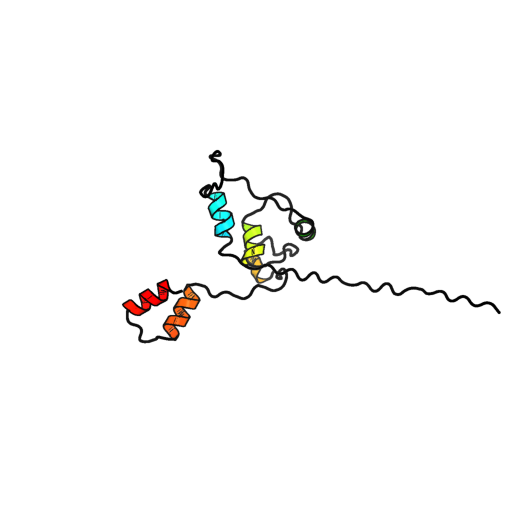187 -13.515 1.00 93.75 88 ALA A O 1
ATOM 651 N N . ALA A 1 89 ? -5.090 -12.055 -11.520 1.00 93.56 89 ALA A N 1
ATOM 652 C CA . ALA A 1 89 ? -6.012 -10.995 -11.133 1.00 93.56 89 ALA A CA 1
ATOM 653 C C . ALA A 1 89 ? -5.294 -9.738 -10.607 1.00 93.56 89 ALA A C 1
ATOM 655 O O . ALA A 1 89 ? -5.919 -8.686 -10.516 1.00 93.56 89 ALA A O 1
ATOM 656 N N . PHE A 1 90 ? -3.986 -9.798 -10.319 1.00 92.56 90 PHE A N 1
ATOM 657 C CA . PHE A 1 90 ? -3.219 -8.668 -9.779 1.00 92.56 90 PHE A CA 1
ATOM 658 C C . PHE A 1 90 ? -3.269 -7.415 -10.668 1.00 92.56 90 PHE A C 1
ATOM 660 O O . PHE A 1 90 ? -3.354 -6.292 -10.176 1.00 92.56 90 PHE A O 1
ATOM 667 N N . GLY A 1 91 ? -3.241 -7.596 -11.990 1.00 90.81 91 GLY A N 1
ATOM 668 C CA . GLY A 1 91 ? -3.254 -6.490 -12.951 1.00 90.81 91 GLY A CA 1
ATOM 669 C C . GLY A 1 91 ? -4.627 -5.852 -13.185 1.00 90.81 91 GLY A C 1
ATOM 670 O O . GLY A 1 91 ? -4.699 -4.856 -13.902 1.00 90.81 91 GLY A O 1
ATOM 671 N N . ASP A 1 92 ? -5.698 -6.410 -12.615 1.00 94.38 92 ASP A N 1
ATOM 672 C CA . ASP A 1 92 ? -7.077 -5.999 -12.882 1.00 94.38 92 ASP A CA 1
ATOM 673 C C . ASP A 1 92 ? -7.795 -5.594 -11.581 1.00 94.38 92 ASP A C 1
ATOM 675 O O . ASP A 1 92 ? -8.235 -6.468 -10.826 1.00 94.38 92 ASP A O 1
ATOM 679 N N . PRO A 1 93 ? -7.973 -4.281 -11.327 1.00 92.25 93 PRO A N 1
ATOM 680 C CA . PRO A 1 93 ? -8.659 -3.782 -10.138 1.00 92.25 93 PRO A CA 1
ATOM 681 C C . PRO A 1 93 ? -10.062 -4.357 -9.923 1.00 92.25 93 PRO A C 1
ATOM 683 O O . PRO A 1 93 ? -10.493 -4.507 -8.780 1.00 92.25 93 PRO A O 1
ATOM 686 N N . ALA A 1 94 ? -10.775 -4.734 -10.991 1.00 95.62 94 ALA A N 1
ATOM 687 C CA . ALA A 1 94 ? -12.104 -5.333 -10.871 1.00 95.62 94 ALA A CA 1
ATOM 688 C C . ALA A 1 94 ? -12.067 -6.749 -10.272 1.00 95.62 94 ALA A C 1
ATOM 690 O O . ALA A 1 94 ? -13.081 -7.235 -9.774 1.00 95.62 94 ALA A O 1
ATOM 691 N N . ARG A 1 95 ? -10.905 -7.407 -10.311 1.00 94.44 95 ARG A N 1
ATOM 692 C CA . ARG A 1 95 ? -10.702 -8.795 -9.880 1.00 94.44 95 ARG A CA 1
ATOM 693 C C . ARG A 1 95 ? -9.865 -8.920 -8.612 1.00 94.44 95 ARG A C 1
ATOM 695 O O . ARG A 1 95 ? -9.658 -10.028 -8.128 1.00 94.44 95 ARG A O 1
ATOM 702 N N . TRP A 1 96 ? -9.431 -7.806 -8.028 1.00 92.94 96 TRP A N 1
ATOM 703 C CA . TRP A 1 96 ? -8.636 -7.789 -6.798 1.00 92.94 96 TRP A CA 1
ATOM 704 C C . TRP A 1 96 ? -9.301 -8.498 -5.617 1.00 92.94 96 TRP A C 1
ATOM 706 O O . TRP A 1 96 ? -8.606 -9.085 -4.797 1.00 92.94 96 TRP A O 1
ATOM 716 N N . ALA A 1 97 ? -10.635 -8.517 -5.557 1.00 89.44 97 ALA A N 1
ATOM 717 C CA . ALA A 1 97 ? -11.373 -9.249 -4.526 1.00 89.44 97 ALA A CA 1
ATOM 718 C C . ALA A 1 97 ? -11.185 -10.779 -4.599 1.00 89.44 97 ALA A C 1
ATOM 720 O O . ALA A 1 97 ? -11.420 -11.473 -3.611 1.00 89.44 97 ALA A O 1
ATOM 721 N N . GLU A 1 98 ? -10.789 -11.305 -5.760 1.00 90.56 98 GLU A N 1
ATOM 722 C CA . GLU A 1 98 ? -10.553 -12.732 -6.004 1.00 90.56 98 GLU A CA 1
ATOM 723 C C . GLU A 1 98 ? -9.072 -13.114 -5.859 1.00 90.56 98 GLU A C 1
ATOM 725 O O . GLU A 1 98 ? -8.751 -14.300 -5.775 1.00 90.56 98 GLU A O 1
ATOM 730 N N . ALA A 1 99 ? -8.169 -12.129 -5.860 1.00 91.44 99 ALA A N 1
ATOM 731 C CA . ALA A 1 99 ? -6.735 -12.367 -5.869 1.00 91.44 99 ALA A CA 1
ATOM 732 C C . ALA A 1 99 ? -6.230 -12.801 -4.475 1.00 91.44 99 ALA A C 1
ATOM 734 O O . ALA A 1 99 ? -6.658 -12.253 -3.454 1.00 91.44 99 ALA A O 1
ATOM 735 N N . PRO A 1 100 ? -5.301 -13.772 -4.398 1.00 90.56 100 PRO A N 1
ATOM 736 C CA . PRO A 1 100 ? -4.674 -14.159 -3.144 1.00 90.56 100 PRO A CA 1
ATOM 737 C C . PRO A 1 100 ? -3.774 -13.035 -2.620 1.00 90.56 100 PRO A C 1
ATOM 739 O O . PRO A 1 100 ? -3.226 -12.240 -3.386 1.00 90.56 100 PRO A O 1
ATOM 742 N N . THR A 1 101 ? -3.570 -12.999 -1.303 1.00 90.25 101 THR A N 1
ATOM 743 C CA . THR A 1 101 ? -2.677 -12.019 -0.683 1.00 90.25 101 THR A CA 1
ATOM 744 C C . THR A 1 101 ? -1.224 -12.491 -0.670 1.00 90.25 101 THR A C 1
ATOM 746 O O . THR A 1 101 ? -0.927 -13.660 -0.411 1.00 90.25 101 THR A O 1
ATOM 749 N N . LEU A 1 102 ? -0.292 -11.567 -0.890 1.00 86.75 102 LEU A N 1
ATOM 750 C CA . LEU A 1 102 ? 1.132 -11.744 -0.665 1.00 86.75 102 LEU A CA 1
ATOM 751 C C . LEU A 1 102 ? 1.408 -11.831 0.842 1.00 86.75 102 LEU A C 1
ATOM 753 O O . LEU A 1 102 ? 1.624 -10.830 1.523 1.00 86.75 102 LEU A O 1
ATOM 757 N N . GLY A 1 103 ? 1.407 -13.056 1.365 1.00 78.38 103 GLY A N 1
ATOM 758 C CA . GLY A 1 103 ? 1.568 -13.307 2.795 1.00 78.38 103 GLY A CA 1
ATOM 759 C C . GLY A 1 103 ? 0.266 -13.089 3.570 1.00 78.38 103 GLY A C 1
ATOM 760 O O . GLY A 1 103 ? -0.829 -13.284 3.043 1.00 78.38 103 GLY A O 1
ATOM 761 N N . HIS A 1 104 ? 0.379 -12.733 4.849 1.00 65.69 104 HIS A N 1
ATOM 762 C CA . HIS A 1 104 ? -0.785 -12.471 5.694 1.00 65.69 104 HIS A CA 1
ATOM 763 C C . HIS A 1 104 ? -1.238 -11.025 5.475 1.00 65.69 104 HIS A C 1
ATOM 765 O O . HIS A 1 104 ? -0.462 -10.111 5.755 1.00 65.69 104 HIS A O 1
ATOM 771 N N . ALA A 1 105 ? -2.480 -10.814 5.021 1.00 58.28 105 ALA A N 1
ATOM 772 C CA . ALA A 1 105 ? -3.089 -9.482 4.979 1.00 58.28 105 ALA A CA 1
ATOM 773 C C . ALA A 1 105 ? -2.866 -8.804 6.336 1.00 58.28 105 ALA A C 1
ATOM 775 O O . ALA A 1 105 ? -3.197 -9.394 7.369 1.00 58.28 105 ALA A O 1
ATOM 776 N N . GLY A 1 106 ? -2.216 -7.640 6.361 1.00 54.38 106 GLY A N 1
ATOM 777 C CA . GLY A 1 106 ? -1.849 -6.961 7.602 1.00 54.38 106 GLY A CA 1
ATOM 778 C C . GLY A 1 106 ? -3.031 -6.842 8.572 1.00 54.38 106 GLY A C 1
ATOM 779 O O . GLY A 1 106 ? -4.198 -6.970 8.195 1.00 54.38 106 GLY A O 1
ATOM 780 N N . ARG A 1 107 ? -2.744 -6.604 9.859 1.00 56.34 107 ARG A N 1
ATOM 781 C CA . ARG A 1 107 ? -3.805 -6.267 10.821 1.00 56.34 107 ARG A CA 1
ATOM 782 C C . ARG A 1 107 ? -4.657 -5.149 10.211 1.00 56.34 107 ARG A C 1
ATOM 784 O O . ARG A 1 107 ? -4.098 -4.133 9.815 1.00 56.34 107 ARG A O 1
ATOM 791 N N . ARG A 1 108 ? -5.980 -5.333 10.119 1.00 59.81 108 ARG A N 1
ATOM 792 C CA . ARG A 1 108 ? -6.870 -4.238 9.714 1.00 59.81 108 ARG A CA 1
ATOM 793 C C . ARG A 1 108 ? -6.742 -3.124 10.748 1.00 59.81 108 ARG A C 1
ATOM 795 O O . ARG A 1 108 ? -7.162 -3.305 11.890 1.00 59.81 108 ARG A O 1
ATOM 802 N N . TYR A 1 109 ? -6.123 -2.019 10.354 1.00 60.00 109 TYR A N 1
ATOM 803 C CA . TYR A 1 109 ? -6.163 -0.776 11.110 1.00 60.00 109 TYR A CA 1
ATOM 804 C C . TYR A 1 109 ? -7.540 -0.153 10.893 1.00 60.00 109 TYR A C 1
ATOM 806 O O . TYR A 1 109 ? -8.056 -0.180 9.777 1.00 60.00 109 TYR A O 1
ATOM 814 N N . GLN A 1 110 ? -8.156 0.331 11.967 1.00 64.94 110 GLN A N 1
ATOM 815 C CA . GLN A 1 110 ? -9.421 1.047 11.860 1.00 64.94 110 GLN A CA 1
ATOM 816 C C . GLN A 1 110 ? -9.160 2.381 11.155 1.00 64.94 110 GLN A C 1
ATOM 818 O O . GLN A 1 110 ? -8.169 3.050 11.444 1.00 64.94 110 GLN A O 1
ATOM 823 N N . SER A 1 111 ? -10.028 2.734 10.216 1.00 77.25 111 SER A N 1
ATOM 824 C CA . SER A 1 111 ? -10.062 4.070 9.620 1.00 77.25 111 SER A CA 1
ATOM 825 C C . SER A 1 111 ? -10.490 5.121 10.649 1.00 77.25 111 SER A C 1
ATOM 827 O O . SER A 1 111 ? -11.182 4.790 11.612 1.00 77.25 111 SER A O 1
ATOM 829 N N . GLU A 1 112 ? -10.146 6.390 10.412 1.00 73.56 112 GLU A N 1
ATOM 830 C CA . GLU A 1 112 ? -10.613 7.530 11.226 1.00 73.56 112 GLU A CA 1
ATOM 831 C C . GLU A 1 112 ? -12.146 7.500 11.394 1.00 73.56 112 GLU A C 1
ATOM 833 O O . GLU A 1 112 ? -12.682 7.711 12.479 1.00 73.56 112 GLU A O 1
ATOM 838 N N . ASP A 1 113 ? -12.882 7.149 10.333 1.00 76.25 113 ASP A N 1
ATOM 839 C CA . ASP A 1 113 ? -14.337 7.003 10.387 1.00 76.25 113 ASP A CA 1
ATOM 840 C C . ASP A 1 113 ? -14.784 5.85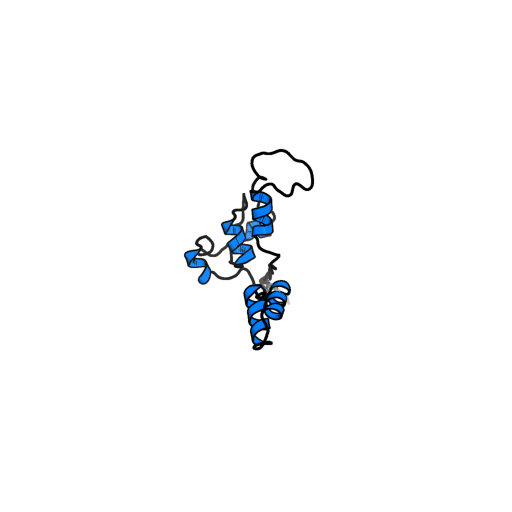7 11.303 1.00 76.25 113 ASP A C 1
ATOM 842 O O . ASP A 1 113 ? -15.713 6.030 12.090 1.00 76.25 113 ASP A O 1
ATOM 846 N N . GLU A 1 114 ? -14.135 4.694 11.240 1.00 80.69 114 GLU A N 1
ATOM 847 C CA . GLU A 1 114 ? -14.453 3.556 12.110 1.00 80.69 114 GLU A CA 1
ATOM 848 C C . GLU A 1 114 ? -14.124 3.848 13.579 1.00 80.69 114 GLU A C 1
ATOM 850 O O . GLU A 1 114 ? -14.914 3.492 14.457 1.00 80.69 114 GLU A O 1
ATOM 855 N N . ILE A 1 115 ? -13.005 4.530 13.847 1.00 85.00 115 ILE A N 1
ATOM 856 C CA . ILE A 1 115 ? -12.613 4.970 15.193 1.00 85.00 115 ILE A CA 1
ATOM 857 C C . ILE A 1 115 ? -13.641 5.974 15.723 1.00 85.00 115 ILE A C 1
ATOM 859 O O . ILE A 1 115 ? -14.153 5.814 16.834 1.00 85.00 115 ILE A O 1
ATOM 863 N N . TYR A 1 116 ? -14.032 6.949 14.899 1.00 86.06 116 TYR A N 1
ATOM 864 C CA . TYR A 1 116 ? -15.037 7.946 15.252 1.00 86.06 116 TYR A CA 1
ATOM 865 C C . TYR A 1 116 ? -16.405 7.322 15.557 1.00 86.06 116 TYR A C 1
ATOM 867 O O . TYR A 1 116 ? -17.033 7.653 16.564 1.00 86.06 116 TYR A O 1
ATOM 875 N N . GLN A 1 117 ? -16.881 6.395 14.719 1.00 88.00 117 GLN A N 1
ATOM 876 C CA . GLN A 1 117 ? -18.161 5.718 14.949 1.00 88.00 117 GLN A CA 1
ATOM 877 C C . GLN A 1 117 ? -18.122 4.821 16.189 1.00 88.00 117 GLN A C 1
ATOM 879 O O . GLN A 1 117 ? -19.103 4.767 16.932 1.00 88.00 117 GLN A O 1
ATOM 884 N N . ALA A 1 118 ? -16.998 4.149 16.449 1.00 88.12 118 ALA A N 1
ATOM 885 C CA . ALA A 1 118 ? -16.817 3.380 17.675 1.00 88.12 118 ALA A CA 1
ATOM 886 C C . ALA A 1 118 ? -16.875 4.285 18.918 1.00 88.12 118 ALA A C 1
ATOM 888 O O . ALA A 1 118 ? -17.541 3.937 19.894 1.00 88.12 118 ALA A O 1
ATOM 889 N N . ALA A 1 119 ? -16.251 5.466 18.862 1.00 85.62 119 ALA A N 1
ATOM 890 C CA . ALA A 1 119 ? -16.292 6.446 19.942 1.00 85.62 119 ALA A CA 1
ATOM 891 C C . ALA A 1 119 ? -17.700 7.030 20.160 1.00 85.62 119 ALA A C 1
ATOM 893 O O . ALA A 1 119 ? -18.164 7.110 21.296 1.00 85.62 119 ALA A O 1
ATOM 894 N N . LEU A 1 120 ? -18.436 7.345 19.086 1.00 91.56 120 LEU A N 1
ATOM 895 C CA . LEU A 1 120 ? -19.846 7.749 19.180 1.00 91.56 120 LEU A CA 1
ATOM 896 C C . LEU A 1 120 ? -20.738 6.644 19.762 1.00 91.56 120 LEU A C 1
ATOM 898 O O . LEU A 1 120 ? -21.667 6.935 20.509 1.00 91.56 120 LEU A O 1
ATOM 902 N N . GLY A 1 121 ? -20.467 5.379 19.435 1.00 88.62 121 GLY A N 1
ATOM 903 C CA . GLY A 1 121 ? -21.187 4.240 20.005 1.00 88.62 121 GLY A CA 1
ATOM 904 C C . GLY A 1 121 ? -20.927 4.051 21.503 1.00 88.62 121 GLY A C 1
ATOM 905 O O . GLY A 1 121 ? -21.812 3.581 22.217 1.00 88.62 121 GLY A O 1
ATOM 906 N N . ALA A 1 122 ? -19.739 4.430 21.983 1.00 91.38 122 ALA A N 1
ATOM 907 C CA . ALA A 1 122 ? -19.394 4.419 23.403 1.00 91.38 122 ALA A CA 1
ATOM 908 C C . ALA A 1 122 ? -20.015 5.600 24.176 1.00 91.38 122 ALA A C 1
ATOM 910 O O . ALA A 1 122 ? -20.304 5.459 25.365 1.00 91.38 122 ALA A O 1
ATOM 911 N N . GLU A 1 123 ? -20.263 6.731 23.505 1.00 91.19 123 GLU A N 1
ATOM 912 C CA . GLU A 1 123 ? -20.869 7.943 24.072 1.00 91.19 123 GLU A CA 1
ATOM 913 C C . GLU A 1 123 ? -22.146 8.366 23.301 1.00 91.19 123 GLU A C 1
ATOM 915 O O . GLU A 1 123 ? -22.157 9.400 22.627 1.00 91.19 123 GLU A O 1
ATOM 920 N N . PRO A 1 124 ? -23.258 7.607 23.392 1.00 87.31 124 PRO A N 1
ATOM 921 C CA . PRO A 1 124 ? -24.460 7.856 22.585 1.00 87.31 124 PRO A CA 1
ATOM 922 C C . PRO A 1 124 ? -25.147 9.200 22.884 1.00 87.31 124 PRO A C 1
ATOM 924 O O . PRO A 1 124 ? -25.799 9.763 22.005 1.00 87.31 124 PRO A O 1
ATOM 927 N N . ASP A 1 125 ? -24.967 9.733 24.094 1.00 89.19 125 ASP A N 1
ATOM 928 C CA . ASP A 1 125 ? -25.529 11.016 24.535 1.00 89.19 125 ASP A CA 1
ATOM 929 C C . ASP A 1 125 ? -24.559 12.200 24.334 1.00 89.19 125 ASP A C 1
ATOM 931 O O . ASP A 1 125 ? -24.777 13.291 24.870 1.00 89.19 125 ASP A O 1
ATOM 935 N N . ALA A 1 126 ? -23.469 12.007 23.579 1.00 84.50 126 ALA A N 1
ATOM 936 C CA . ALA A 1 126 ? -22.479 13.048 23.330 1.00 84.50 126 ALA A CA 1
ATOM 937 C C . ALA A 1 126 ? -23.111 14.286 22.667 1.00 84.50 126 ALA A C 1
ATOM 939 O O . ALA A 1 126 ? -23.670 14.233 21.565 1.00 84.50 126 ALA A O 1
ATOM 940 N N . GLY A 1 127 ? -22.970 15.436 23.330 1.00 87.62 127 GLY A N 1
ATOM 941 C CA . GLY A 1 127 ? -23.350 16.737 22.782 1.00 87.62 127 GLY A CA 1
ATOM 942 C C . GLY A 1 127 ? -22.490 17.143 21.578 1.00 87.62 127 GLY A C 1
ATOM 943 O O . GLY A 1 127 ? -21.449 16.549 21.303 1.00 87.62 127 GLY A O 1
ATOM 944 N N . ALA A 1 128 ? -22.905 18.187 20.856 1.00 88.69 128 ALA A N 1
ATOM 945 C CA . ALA A 1 128 ? -22.242 18.618 19.620 1.00 88.69 128 ALA A CA 1
ATOM 946 C C . ALA A 1 128 ? -20.741 18.930 19.791 1.00 88.69 128 ALA A C 1
ATOM 948 O O . ALA A 1 128 ? -19.953 18.588 18.914 1.00 88.69 128 ALA A O 1
ATOM 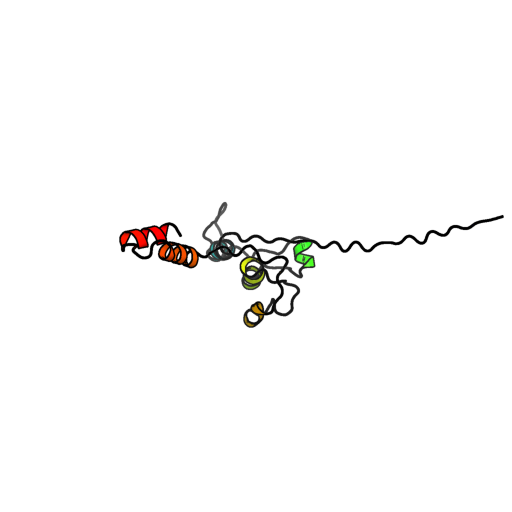949 N N . GLU A 1 129 ? -20.349 19.519 20.924 1.00 87.19 129 GLU A N 1
ATOM 950 C CA . GLU A 1 129 ? -18.942 19.792 21.251 1.00 87.19 129 GLU A CA 1
ATOM 951 C C . GLU A 1 129 ? -18.146 18.493 21.431 1.00 87.19 129 GLU A C 1
ATOM 953 O O . GLU A 1 129 ? -17.136 18.291 20.759 1.00 87.19 129 GLU A O 1
ATOM 958 N N . ARG A 1 130 ? -18.660 17.549 22.230 1.00 90.31 130 ARG A N 1
ATOM 959 C CA . ARG A 1 130 ? -18.004 16.256 22.468 1.00 90.31 130 ARG A CA 1
ATOM 960 C C . ARG A 1 130 ? -17.856 15.439 21.184 1.00 90.31 130 ARG A C 1
ATOM 962 O O . ARG A 1 130 ? -16.823 14.831 20.939 1.00 90.31 130 ARG A O 1
ATOM 969 N N . ARG A 1 131 ? -18.855 15.479 20.301 1.00 87.56 131 ARG A N 1
ATOM 970 C CA . ARG A 1 131 ? -18.788 14.819 18.987 1.00 87.56 131 ARG A CA 1
ATOM 971 C C . ARG A 1 131 ? -17.759 15.448 18.042 1.00 87.56 131 ARG A C 1
ATOM 973 O O . ARG A 1 131 ? -17.306 14.749 17.140 1.00 87.56 131 ARG A O 1
ATOM 980 N N . ALA A 1 132 ? -17.422 16.728 18.204 1.00 86.88 132 ALA A N 1
ATOM 981 C CA . ALA A 1 132 ? -16.361 17.382 17.440 1.00 86.88 132 ALA A CA 1
ATOM 982 C C . ALA A 1 132 ? -14.971 17.013 17.980 1.00 86.88 132 ALA A C 1
ATOM 984 O O . ALA A 1 132 ? -14.066 16.759 17.190 1.00 86.88 132 ALA A O 1
ATOM 985 N N . GLU A 1 133 ? -14.822 16.902 19.302 1.00 80.94 133 GLU A N 1
ATOM 986 C CA . GLU A 1 133 ? -13.599 16.391 19.938 1.00 80.94 133 GLU A CA 1
ATOM 987 C C . GLU A 1 133 ? -13.296 14.954 19.504 1.00 80.94 133 GLU A C 1
ATOM 989 O O . GLU A 1 133 ? -12.202 14.677 19.025 1.00 80.94 133 GLU A O 1
ATOM 994 N N . LEU A 1 134 ? -14.293 14.063 19.552 1.00 83.44 134 LEU A N 1
ATOM 995 C CA . LEU A 1 134 ? -14.139 12.670 19.119 1.00 83.44 134 LEU A CA 1
ATOM 996 C C . LEU A 1 134 ? -13.712 12.539 17.648 1.00 83.44 134 LEU A C 1
ATOM 998 O O . LEU A 1 134 ? -13.111 11.541 17.272 1.00 83.44 134 LEU A O 1
ATOM 1002 N N . ARG A 1 135 ? -14.027 13.530 16.802 1.00 83.69 135 ARG A N 1
ATOM 1003 C CA . ARG A 1 135 ? -13.614 13.562 15.389 1.00 83.69 135 ARG A CA 1
ATOM 1004 C C . ARG A 1 135 ? -12.159 14.004 15.216 1.00 83.69 135 ARG A C 1
ATOM 1006 O O . ARG A 1 135 ? -11.553 13.663 14.214 1.00 83.69 135 ARG A O 1
ATOM 1013 N N . LEU A 1 136 ? -11.639 14.786 16.158 1.00 84.00 136 LEU A N 1
ATOM 1014 C CA . LEU A 1 136 ? -10.243 15.226 16.216 1.00 84.00 136 LEU A CA 1
ATOM 1015 C C . LEU A 1 136 ? -9.323 14.164 16.837 1.00 84.00 136 LEU A C 1
ATOM 1017 O O . LEU A 1 136 ? -8.133 14.155 16.541 1.00 84.00 136 LEU A O 1
ATOM 1021 N N . GLU A 1 137 ? -9.861 13.320 17.720 1.00 77.62 137 GLU A N 1
ATOM 1022 C CA . GLU A 1 137 ? -9.137 12.227 18.389 1.00 77.62 137 GLU A CA 1
ATOM 1023 C C . GLU A 1 137 ? -9.041 10.936 17.551 1.00 77.62 137 GLU A C 1
ATOM 1025 O O . GLU A 1 137 ? -8.241 10.061 17.894 1.00 77.62 137 GLU A O 1
ATOM 1030 N N . ALA A 1 138 ? -9.865 10.807 16.505 1.00 69.88 138 ALA A N 1
ATOM 1031 C CA . ALA A 1 138 ? -9.953 9.644 15.619 1.00 69.88 138 ALA A CA 1
ATOM 1032 C C . ALA A 1 138 ? -8.931 9.691 14.478 1.00 69.88 138 ALA A C 1
ATOM 1034 O O . ALA A 1 138 ? -8.420 8.600 14.133 1.00 69.88 138 ALA A O 1
#